Protein AF-A0A443YVJ6-F1 (afdb_monomer_lite)

Sequence (96 aa):
MKSNKISLTEYLKGGFAYGLGWLLAVGYVLAFVFAVVLIFCGYKFFTVAADQQLFWGVCFIVSLFVQVATKLWIFMLTNHNHVMHEIQQLKKNVKK

Secondary structure (DSSP, 8-state):
-------HHHHHHHHHHTTTHHHHHHHHHHHHHHHHHHHHHHHHHHHS-HHHHHHHHHHHHHHHHHHHHHHHHHHHHHHHHHHHHHHHHHHHHHT-

Structure (mmCIF, N/CA/C/O backbone):
data_AF-A0A443YVJ6-F1
#
_entry.id   AF-A0A443YVJ6-F1
#
loop_
_atom_site.group_PDB
_atom_site.id
_atom_site.type_symbol
_atom_site.label_atom_id
_atom_site.label_alt_id
_atom_site.label_comp_id
_atom_site.label_asym_id
_atom_site.label_entity_id
_atom_site.label_seq_id
_atom_site.pdbx_PDB_ins_code
_atom_site.Cartn_x
_atom_site.Cartn_y
_atom_site.Cartn_z
_atom_site.occupancy
_atom_site.B_iso_or_equiv
_atom_site.auth_seq_id
_atom_site.auth_comp_id
_atom_site.auth_asym_id
_atom_site.auth_atom_id
_atom_site.pdbx_PDB_model_num
ATOM 1 N N . MET A 1 1 ? -2.972 -3.990 39.175 1.00 37.28 1 MET A N 1
ATOM 2 C CA . MET A 1 1 ? -2.959 -3.370 37.833 1.00 37.28 1 MET A CA 1
ATOM 3 C C . MET A 1 1 ? -2.511 -4.436 36.834 1.00 37.28 1 MET A C 1
ATOM 5 O O . MET A 1 1 ? -1.323 -4.705 36.728 1.00 37.28 1 MET A O 1
ATOM 9 N N . LYS A 1 2 ? -3.451 -5.181 36.231 1.00 38.03 2 LYS A N 1
ATOM 10 C CA . LYS A 1 2 ? -3.116 -6.283 35.313 1.00 38.03 2 LYS A CA 1
ATOM 11 C C . LYS A 1 2 ? -2.669 -5.640 33.999 1.00 38.03 2 LYS A C 1
ATOM 13 O O . LYS A 1 2 ? -3.503 -5.075 33.301 1.00 38.03 2 LYS A O 1
ATOM 18 N N . SER A 1 3 ? -1.366 -5.655 33.712 1.00 45.78 3 SER A N 1
ATOM 19 C CA . SER A 1 3 ? -0.839 -5.258 32.403 1.00 45.78 3 SER A CA 1
ATOM 20 C C . SER A 1 3 ? -1.353 -6.273 31.386 1.00 45.78 3 SER A C 1
ATOM 22 O O . SER A 1 3 ? -0.804 -7.366 31.233 1.00 45.78 3 SER A O 1
ATOM 24 N N . ASN A 1 4 ? -2.513 -5.968 30.806 1.00 50.59 4 ASN A N 1
ATOM 25 C CA . ASN A 1 4 ? -3.086 -6.740 29.725 1.00 50.59 4 ASN A CA 1
ATOM 26 C C . ASN A 1 4 ? -2.200 -6.466 28.512 1.00 50.59 4 ASN A C 1
ATOM 28 O O . ASN A 1 4 ? -2.270 -5.391 27.920 1.00 50.59 4 ASN A O 1
ATOM 32 N N . LYS A 1 5 ? -1.296 -7.400 28.208 1.00 51.66 5 LYS A N 1
ATOM 33 C CA . LYS A 1 5 ? -0.547 -7.396 26.955 1.00 51.66 5 LYS A CA 1
ATOM 34 C C . LYS A 1 5 ? -1.551 -7.696 25.857 1.00 51.66 5 LYS A C 1
ATOM 36 O O . LYS A 1 5 ? -1.694 -8.848 25.465 1.00 51.66 5 LYS A O 1
ATOM 41 N N . ILE A 1 6 ? -2.276 -6.665 25.429 1.00 59.88 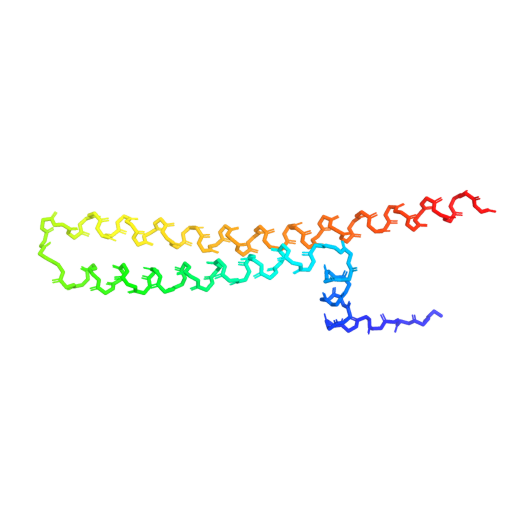6 ILE A N 1
ATOM 42 C CA . ILE A 1 6 ? -3.177 -6.751 24.291 1.00 59.88 6 ILE A CA 1
ATOM 43 C C . ILE A 1 6 ? -2.294 -7.219 23.134 1.00 59.88 6 ILE A C 1
ATOM 45 O O . ILE A 1 6 ? -1.356 -6.534 22.713 1.00 59.88 6 ILE A O 1
ATOM 49 N N . SER A 1 7 ? -2.518 -8.460 22.718 1.00 65.06 7 SER A N 1
ATOM 50 C CA . SER A 1 7 ? -1.705 -9.096 21.692 1.00 65.06 7 SER A CA 1
ATOM 51 C C . SER A 1 7 ? -1.867 -8.310 20.392 1.00 65.06 7 SER A C 1
ATOM 53 O O . SER A 1 7 ? -2.957 -7.816 20.104 1.00 65.06 7 SER A O 1
ATOM 55 N N . LEU A 1 8 ? -0.822 -8.217 19.566 1.00 61.84 8 LEU A N 1
ATOM 56 C CA . LEU A 1 8 ? -0.919 -7.614 18.226 1.00 61.84 8 LEU A CA 1
ATOM 57 C C . LEU A 1 8 ? -2.101 -8.196 17.439 1.00 61.84 8 LEU A C 1
ATOM 59 O O . LEU A 1 8 ? -2.809 -7.480 16.738 1.00 61.84 8 LEU A O 1
ATOM 63 N N . THR A 1 9 ? -2.367 -9.487 17.628 1.00 66.50 9 THR A N 1
ATOM 64 C CA . THR A 1 9 ? -3.533 -10.164 17.065 1.00 66.50 9 THR A CA 1
ATOM 65 C C . THR A 1 9 ? -4.864 -9.680 17.639 1.00 66.50 9 THR A C 1
ATOM 67 O O . THR A 1 9 ? -5.820 -9.600 16.880 1.00 66.50 9 THR A O 1
ATOM 70 N N . GLU A 1 10 ? -4.959 -9.308 18.918 1.00 63.59 10 GLU A N 1
ATOM 71 C CA . GLU A 1 10 ? -6.164 -8.686 19.492 1.00 63.59 10 GLU A CA 1
ATOM 72 C C . GLU A 1 10 ? -6.365 -7.247 19.009 1.00 63.59 10 GLU A C 1
ATOM 74 O O . GLU A 1 10 ? -7.495 -6.881 18.696 1.00 63.59 10 GLU A O 1
ATOM 79 N N . TYR A 1 11 ? -5.295 -6.456 18.866 1.00 63.75 11 TYR A N 1
ATOM 80 C CA . TYR A 1 11 ? -5.369 -5.124 18.246 1.00 63.75 11 TYR A CA 1
ATOM 81 C C . TYR A 1 11 ? -5.872 -5.207 16.803 1.00 63.75 11 TYR A C 1
ATOM 83 O O . TYR A 1 11 ? -6.799 -4.493 16.415 1.00 63.75 11 TYR A O 1
ATOM 91 N N . LEU A 1 12 ? -5.293 -6.116 16.015 1.00 62.94 12 LEU A N 1
ATOM 92 C CA . LEU A 1 12 ? -5.700 -6.349 14.632 1.00 62.94 12 LEU A CA 1
ATOM 93 C C . LEU A 1 12 ? -7.142 -6.862 14.564 1.00 62.94 12 LEU A C 1
ATOM 95 O O . LEU A 1 12 ? -7.944 -6.349 13.788 1.00 62.94 12 LEU A O 1
ATOM 99 N N . LYS A 1 13 ? -7.516 -7.814 15.425 1.00 63.50 13 LYS A N 1
ATOM 100 C CA . LYS A 1 13 ? -8.883 -8.349 15.491 1.00 63.50 13 LYS A CA 1
ATOM 101 C C . LYS A 1 13 ? -9.894 -7.285 15.931 1.00 63.50 13 LYS A C 1
ATOM 103 O O . LYS A 1 13 ? -11.005 -7.277 15.412 1.00 63.50 13 LYS A O 1
ATOM 108 N N . GLY A 1 14 ? -9.502 -6.351 16.799 1.00 61.31 14 GLY A N 1
ATOM 109 C CA . GLY A 1 14 ? -10.290 -5.169 17.158 1.00 61.31 14 GLY A CA 1
ATOM 110 C C . GLY A 1 14 ? -10.543 -4.236 15.969 1.00 61.31 14 GLY A C 1
ATOM 111 O O . GLY A 1 14 ? -11.666 -3.769 15.795 1.00 61.31 14 GLY A O 1
ATOM 112 N N . GLY A 1 15 ? -9.549 -4.044 15.094 1.00 57.75 15 GLY A N 1
ATOM 113 C CA . GLY A 1 15 ? -9.719 -3.323 13.824 1.00 57.75 15 GLY A CA 1
ATOM 114 C C . GLY A 1 15 ? -10.678 -4.017 12.845 1.00 57.75 15 GLY A C 1
ATOM 115 O O . GLY A 1 15 ? -11.422 -3.347 12.130 1.00 57.75 15 GLY A O 1
ATOM 116 N N . PHE A 1 16 ? -10.717 -5.354 12.853 1.00 58.12 16 PHE A N 1
ATOM 117 C CA . PHE A 1 16 ? -11.632 -6.151 12.026 1.00 58.12 16 PHE A CA 1
ATOM 118 C C . PHE A 1 16 ? -13.058 -6.274 12.596 1.00 58.12 16 PHE A C 1
ATOM 120 O O . PHE A 1 16 ? -14.003 -6.426 11.823 1.00 58.12 16 PHE A O 1
ATOM 127 N N . ALA A 1 17 ? -13.237 -6.199 13.918 1.00 55.78 17 ALA A N 1
ATOM 128 C CA . ALA A 1 17 ? -14.504 -6.501 14.595 1.00 55.78 17 ALA A CA 1
ATOM 129 C C . ALA A 1 17 ? -15.584 -5.403 14.486 1.00 55.78 17 ALA A C 1
ATOM 131 O O . ALA A 1 17 ? -16.762 -5.696 14.666 1.00 55.78 17 ALA A O 1
ATOM 132 N N . TYR A 1 18 ? -15.219 -4.158 14.167 1.00 55.41 18 TYR A N 1
ATOM 133 C CA . TYR A 1 18 ? -16.136 -3.006 14.181 1.00 55.41 18 TYR A CA 1
ATOM 134 C C . TYR A 1 18 ? -16.607 -2.565 12.781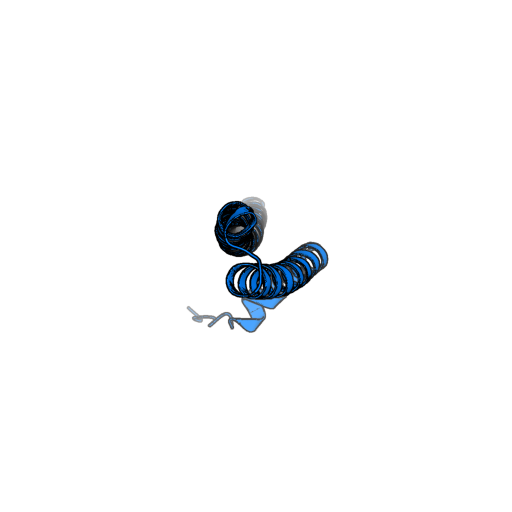 1.00 55.41 18 TYR A C 1
ATOM 136 O O . TYR A 1 18 ? -16.638 -1.380 12.464 1.00 55.41 18 TYR A O 1
ATOM 144 N N . GLY A 1 19 ? -16.946 -3.514 11.901 1.00 57.81 19 GLY A N 1
ATOM 145 C CA . GLY A 1 19 ? -17.554 -3.233 10.586 1.00 57.81 19 GLY A CA 1
ATOM 146 C C . GLY A 1 19 ? -16.607 -2.675 9.511 1.00 57.81 19 GLY A C 1
ATOM 147 O O . GLY A 1 19 ? -16.915 -2.760 8.326 1.00 57.81 19 GLY A O 1
ATOM 148 N N . LEU A 1 20 ? -15.419 -2.191 9.892 1.00 64.19 20 LEU A N 1
ATOM 149 C CA . LEU A 1 20 ? -14.367 -1.744 8.969 1.00 64.19 20 LEU A CA 1
ATOM 150 C C . LEU A 1 20 ? -13.381 -2.843 8.548 1.00 64.19 20 LEU A C 1
ATOM 152 O O . LEU A 1 20 ? -12.516 -2.584 7.713 1.00 64.19 20 LEU A O 1
ATOM 156 N N . GLY A 1 21 ? -13.516 -4.074 9.053 1.00 67.62 21 GLY A N 1
ATOM 157 C CA . GLY A 1 21 ? -12.669 -5.199 8.637 1.00 67.62 21 GLY A CA 1
ATOM 158 C C . GLY A 1 21 ? -12.719 -5.466 7.131 1.00 67.62 21 GLY A C 1
ATOM 159 O O . GLY A 1 21 ? -11.696 -5.765 6.520 1.00 67.62 21 GLY A O 1
ATOM 160 N N . TRP A 1 22 ? -13.883 -5.258 6.510 1.00 69.88 22 TRP A N 1
ATOM 161 C CA . TRP A 1 22 ? -14.023 -5.301 5.054 1.00 69.88 22 TRP A CA 1
ATOM 162 C C . TRP A 1 22 ? -13.232 -4.182 4.362 1.00 69.88 22 TRP A C 1
ATOM 164 O O . TRP A 1 22 ? -12.544 -4.434 3.380 1.00 69.88 22 TRP A O 1
ATOM 174 N N . LEU A 1 23 ? -13.261 -2.958 4.900 1.00 77.12 23 LEU A N 1
ATOM 175 C CA . LEU A 1 23 ? -12.536 -1.817 4.333 1.00 77.12 23 LEU A CA 1
ATOM 176 C C . LEU A 1 23 ? -11.012 -1.991 4.451 1.00 77.12 23 LEU A C 1
ATOM 178 O O . LEU A 1 23 ? -10.277 -1.675 3.517 1.00 77.12 23 LEU A O 1
ATOM 182 N N . LEU A 1 24 ? -10.544 -2.568 5.562 1.00 77.25 24 LEU A N 1
ATOM 183 C CA . LEU A 1 24 ? -9.151 -2.983 5.735 1.00 77.25 24 LEU A CA 1
ATOM 184 C C . LEU A 1 24 ? -8.766 -4.086 4.741 1.00 77.25 24 LEU A C 1
ATOM 186 O O . LEU A 1 24 ? -7.720 -3.980 4.103 1.00 77.25 24 LEU A O 1
ATOM 190 N N . ALA A 1 25 ? -9.609 -5.107 4.558 1.00 79.44 25 ALA A N 1
ATOM 191 C CA . ALA A 1 25 ? -9.375 -6.165 3.574 1.00 79.44 25 ALA A CA 1
ATOM 192 C C . ALA A 1 25 ? -9.267 -5.602 2.146 1.00 79.44 25 ALA A C 1
ATOM 194 O O . ALA A 1 25 ? -8.332 -5.947 1.425 1.00 79.44 25 ALA A O 1
ATOM 195 N N . VAL A 1 26 ? -10.151 -4.671 1.767 1.00 83.19 26 VAL A N 1
ATOM 196 C CA . VAL A 1 26 ? -10.077 -3.948 0.486 1.00 83.19 26 VAL A CA 1
ATOM 197 C C . VAL A 1 26 ? -8.764 -3.171 0.370 1.00 83.19 26 VAL A C 1
ATOM 199 O O . VAL A 1 26 ? -8.110 -3.245 -0.668 1.00 83.19 26 VAL A O 1
ATOM 202 N N . GLY A 1 27 ? -8.328 -2.485 1.431 1.00 82.50 27 GLY A N 1
ATOM 203 C CA . GLY A 1 27 ? -7.040 -1.784 1.458 1.00 82.50 27 GLY A CA 1
ATOM 204 C C . GLY A 1 27 ? -5.840 -2.711 1.234 1.00 82.50 27 GLY A C 1
ATOM 205 O O . GLY A 1 27 ? -4.937 -2.373 0.469 1.00 82.50 27 GLY A O 1
ATOM 206 N N . TYR A 1 28 ? -5.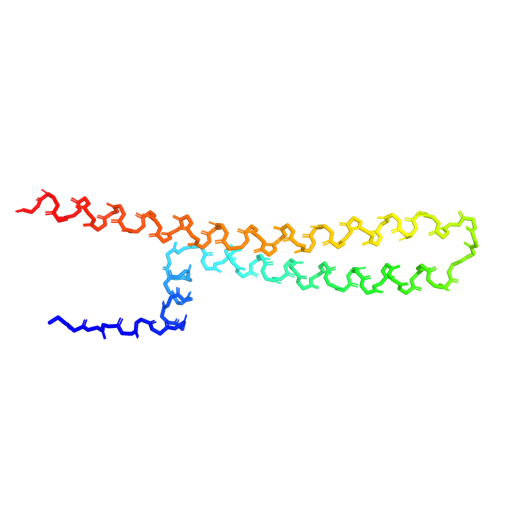845 -3.904 1.834 1.00 82.69 28 TYR A N 1
ATOM 207 C CA . TYR A 1 28 ? -4.796 -4.909 1.626 1.00 82.69 28 TYR A CA 1
ATOM 208 C C . TYR A 1 28 ? -4.800 -5.491 0.209 1.00 82.69 28 TYR A C 1
ATOM 210 O O . TYR A 1 28 ? -3.734 -5.634 -0.393 1.00 82.69 28 TYR A O 1
ATOM 218 N N . VAL A 1 29 ? -5.978 -5.788 -0.348 1.00 86.69 29 VAL A N 1
ATOM 219 C CA . VAL A 1 29 ? -6.109 -6.234 -1.745 1.00 86.69 29 VAL A CA 1
ATOM 220 C C . VAL A 1 29 ? -5.595 -5.152 -2.693 1.00 86.69 29 VAL A C 1
ATOM 222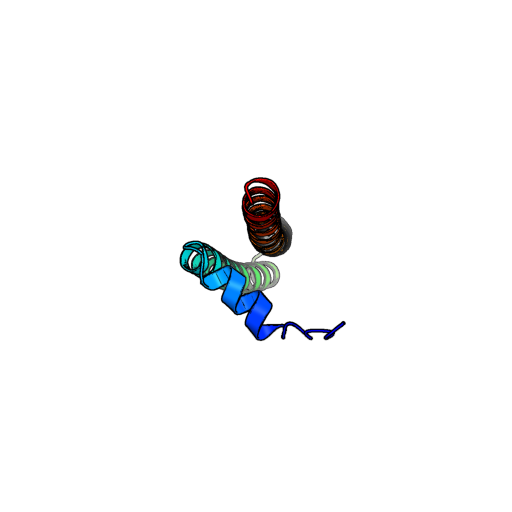 O O . VAL A 1 29 ? -4.820 -5.445 -3.601 1.00 86.69 29 VAL A O 1
ATOM 225 N N . LEU A 1 30 ? -5.954 -3.891 -2.447 1.00 83.69 30 LEU A N 1
ATOM 226 C CA . LEU A 1 30 ? -5.498 -2.761 -3.249 1.00 83.69 30 LEU A CA 1
ATOM 227 C C . LEU A 1 30 ? -3.973 -2.592 -3.172 1.00 83.69 30 LEU A C 1
ATOM 229 O O . LEU A 1 30 ? -3.325 -2.429 -4.205 1.00 83.69 30 LEU A O 1
ATOM 233 N N . ALA A 1 31 ? -3.380 -2.713 -1.980 1.00 84.94 31 ALA A N 1
ATOM 234 C CA . ALA A 1 31 ? -1.928 -2.677 -1.802 1.00 84.94 31 ALA A CA 1
ATOM 235 C C . ALA A 1 31 ? -1.218 -3.795 -2.585 1.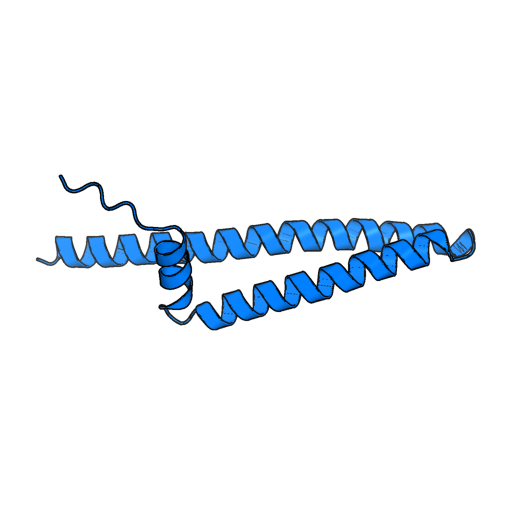00 84.94 31 ALA A C 1
ATOM 237 O O . ALA A 1 31 ? -0.173 -3.555 -3.197 1.00 84.94 31 ALA A O 1
ATOM 238 N N . PHE A 1 32 ? -1.802 -4.998 -2.617 1.00 88.12 32 PHE A N 1
ATOM 239 C CA . PHE A 1 32 ? -1.286 -6.115 -3.407 1.00 88.12 32 PHE A CA 1
ATOM 240 C C . PHE A 1 32 ? -1.365 -5.835 -4.914 1.00 88.12 32 PHE A C 1
ATOM 242 O O . PHE A 1 32 ? -0.372 -5.997 -5.621 1.00 88.12 32 PHE A O 1
ATOM 249 N N . VAL A 1 33 ? -2.503 -5.334 -5.404 1.00 88.19 33 VAL A N 1
ATOM 250 C CA . VAL A 1 33 ? -2.677 -4.955 -6.817 1.00 88.19 33 VAL A CA 1
ATOM 251 C C . VAL A 1 33 ? -1.656 -3.895 -7.229 1.00 88.19 33 VAL A C 1
ATOM 253 O O . VAL A 1 33 ? -0.954 -4.071 -8.226 1.00 88.19 33 VAL A O 1
ATOM 256 N N . PHE A 1 34 ? -1.491 -2.833 -6.438 1.00 85.25 34 PHE A N 1
ATOM 257 C CA . PHE A 1 34 ? -0.484 -1.813 -6.727 1.00 85.25 34 PHE A CA 1
ATOM 258 C C . PHE A 1 34 ? 0.942 -2.376 -6.703 1.00 85.25 34 PHE A C 1
ATOM 260 O O . PHE A 1 34 ? 1.821 -1.804 -7.341 1.00 85.25 34 PHE A O 1
ATOM 267 N N . ALA A 1 35 ? 1.218 -3.451 -5.957 1.00 86.62 35 ALA A N 1
ATOM 268 C CA . ALA A 1 35 ? 2.568 -4.008 -5.859 1.00 86.62 35 ALA A CA 1
ATOM 269 C C . ALA A 1 35 ? 2.914 -4.737 -7.158 1.00 86.62 35 ALA A C 1
ATOM 271 O O . ALA A 1 35 ? 4.006 -4.570 -7.698 1.00 86.62 35 ALA A O 1
ATOM 272 N N . VAL A 1 36 ? 1.938 -5.458 -7.712 1.00 88.25 36 VAL A N 1
ATOM 273 C CA . VAL A 1 36 ? 2.037 -6.067 -9.041 1.00 88.25 36 VAL A CA 1
ATOM 274 C C . VAL A 1 36 ? 2.215 -4.993 -10.119 1.00 88.25 36 VAL A C 1
ATOM 276 O O . VAL A 1 36 ? 3.091 -5.129 -10.971 1.00 88.25 36 VAL A O 1
ATOM 279 N N . VAL A 1 37 ? 1.451 -3.895 -10.054 1.00 85.00 37 VAL A N 1
ATOM 280 C CA . VAL A 1 37 ? 1.591 -2.759 -10.988 1.00 85.00 37 VAL A CA 1
ATOM 281 C C . VAL A 1 37 ? 2.988 -2.143 -10.916 1.00 85.00 37 VAL A C 1
ATOM 283 O O . VAL A 1 37 ? 3.571 -1.824 -11.950 1.00 85.00 37 VAL A O 1
ATOM 286 N N . LEU A 1 38 ? 3.556 -2.022 -9.718 1.00 82.75 38 LEU A N 1
ATOM 287 C CA . LEU A 1 38 ? 4.894 -1.472 -9.512 1.00 82.75 38 LEU A CA 1
ATOM 288 C C . LEU A 1 38 ? 5.976 -2.352 -10.150 1.00 82.75 38 LEU A C 1
ATOM 290 O O . LEU A 1 38 ? 6.843 -1.847 -10.864 1.00 82.75 38 LEU A O 1
ATOM 294 N N . ILE A 1 39 ? 5.884 -3.671 -9.957 1.00 84.62 39 ILE A N 1
ATOM 295 C CA . ILE A 1 39 ? 6.788 -4.645 -10.588 1.00 84.62 39 ILE A CA 1
ATOM 296 C C . ILE A 1 39 ? 6.652 -4.588 -12.115 1.00 84.62 39 ILE A C 1
ATOM 298 O O . ILE A 1 39 ? 7.659 -4.567 -12.825 1.00 84.62 39 ILE A O 1
ATOM 302 N N . PHE A 1 40 ? 5.424 -4.502 -12.632 1.00 84.00 40 PHE A N 1
ATOM 303 C CA . PHE A 1 40 ? 5.169 -4.397 -14.069 1.00 84.00 40 PHE A CA 1
ATOM 304 C C . PHE A 1 40 ? 5.734 -3.102 -14.671 1.00 84.00 40 PHE A C 1
ATOM 306 O O . PHE A 1 40 ? 6.358 -3.128 -15.734 1.00 84.00 40 PHE A O 1
ATOM 313 N N . CYS A 1 41 ? 5.568 -1.976 -13.976 1.00 80.69 41 CYS A N 1
ATOM 314 C CA . CYS A 1 41 ? 6.094 -0.685 -14.405 1.00 80.69 41 CYS A CA 1
ATOM 315 C C . CYS A 1 41 ? 7.629 -0.675 -14.398 1.00 80.69 41 CYS A C 1
ATOM 317 O O . CYS A 1 41 ? 8.242 -0.180 -15.342 1.00 80.69 41 CYS A O 1
ATOM 319 N N . GLY A 1 42 ? 8.249 -1.296 -13.388 1.00 78.56 42 GLY A N 1
ATOM 320 C CA . GLY A 1 42 ? 9.696 -1.506 -13.344 1.00 78.56 42 GLY A CA 1
ATOM 321 C C . GLY A 1 42 ? 10.188 -2.365 -14.512 1.00 78.56 42 GLY A C 1
ATOM 322 O O . GLY A 1 42 ? 11.126 -1.983 -15.204 1.00 78.56 42 GLY A O 1
ATOM 323 N N . TYR A 1 43 ? 9.513 -3.480 -14.807 1.00 82.31 43 TYR A N 1
ATOM 324 C CA . TYR A 1 43 ? 9.868 -4.346 -15.937 1.00 82.31 43 TYR A CA 1
ATOM 325 C C . TYR A 1 43 ? 9.792 -3.616 -17.288 1.00 82.31 43 TYR A C 1
ATOM 327 O O . TYR A 1 43 ? 10.696 -3.727 -18.122 1.00 82.31 43 TYR A O 1
ATOM 335 N N . LYS A 1 44 ? 8.734 -2.824 -17.500 1.00 80.44 44 LYS A N 1
ATOM 336 C CA . LYS A 1 44 ? 8.572 -2.009 -18.709 1.00 80.44 44 LYS A CA 1
ATOM 337 C C . LYS A 1 44 ? 9.608 -0.889 -18.802 1.00 80.44 44 LYS A C 1
ATOM 339 O O . LYS A 1 44 ? 10.112 -0.653 -19.893 1.00 80.44 44 LYS A O 1
ATOM 344 N N . PHE A 1 45 ? 9.999 -0.276 -17.687 1.00 77.81 45 PHE A N 1
ATOM 345 C CA . PHE A 1 45 ? 11.060 0.733 -17.672 1.00 77.81 45 PHE A CA 1
ATOM 346 C C . PHE A 1 45 ? 12.402 0.202 -18.205 1.00 77.81 45 PHE A C 1
ATOM 348 O O . PHE A 1 45 ? 13.076 0.910 -18.945 1.00 77.81 45 PHE A O 1
ATOM 355 N N . PHE A 1 46 ? 12.768 -1.045 -17.888 1.00 75.94 46 PHE A N 1
ATOM 356 C CA . PHE A 1 46 ? 14.016 -1.653 -18.375 1.00 75.94 46 PHE A CA 1
ATOM 357 C C . PHE A 1 46 ? 13.931 -2.224 -19.798 1.00 75.94 46 PHE A C 1
ATOM 359 O O . PHE A 1 46 ? 14.963 -2.424 -20.430 1.00 75.94 46 PHE A O 1
ATOM 366 N N . THR A 1 47 ? 12.727 -2.512 -20.298 1.00 80.75 47 THR A N 1
ATOM 367 C CA . THR A 1 47 ? 12.535 -3.236 -21.571 1.00 80.75 47 THR A CA 1
ATOM 368 C C . THR A 1 47 ? 12.206 -2.311 -22.749 1.00 80.75 47 THR A C 1
ATOM 370 O O . THR A 1 47 ? 12.367 -2.697 -23.904 1.00 80.75 47 THR A O 1
ATOM 373 N N . VAL A 1 48 ? 11.696 -1.106 -22.493 1.00 83.00 48 VAL A N 1
ATOM 374 C CA . VAL A 1 48 ? 11.174 -0.217 -23.541 1.00 83.00 48 VAL A CA 1
ATOM 375 C C . VAL A 1 48 ? 12.274 0.697 -24.110 1.00 83.00 48 VAL A C 1
ATOM 377 O O . VAL A 1 48 ? 13.233 1.039 -23.427 1.00 83.00 48 VAL A O 1
ATOM 380 N N . ALA A 1 49 ? 12.128 1.093 -25.381 1.00 77.94 49 ALA A N 1
ATOM 381 C CA . ALA A 1 49 ? 13.022 2.026 -26.067 1.00 77.94 49 ALA A CA 1
ATOM 382 C C . ALA A 1 49 ? 13.136 3.386 -25.346 1.00 77.94 49 ALA A C 1
ATOM 384 O O . ALA A 1 49 ? 12.188 3.843 -24.702 1.00 77.94 49 ALA A O 1
ATOM 385 N N . ALA A 1 50 ? 14.282 4.055 -25.520 1.00 75.12 50 ALA A N 1
ATOM 386 C CA . ALA A 1 50 ? 14.660 5.280 -24.805 1.00 75.12 50 ALA A CA 1
ATOM 387 C C . ALA A 1 50 ? 13.602 6.402 -24.852 1.00 75.12 50 ALA A C 1
ATOM 389 O O . ALA A 1 50 ? 13.440 7.131 -23.878 1.00 75.12 50 ALA A O 1
ATOM 390 N N . ASP A 1 51 ? 12.841 6.499 -25.945 1.00 79.19 51 ASP A N 1
ATOM 391 C CA . ASP A 1 51 ? 11.794 7.510 -26.141 1.00 79.19 51 ASP A CA 1
ATOM 392 C C . ASP A 1 51 ? 10.643 7.400 -25.118 1.00 79.19 51 ASP A C 1
ATOM 394 O O . ASP A 1 51 ? 10.136 8.396 -24.609 1.00 79.19 51 ASP A O 1
ATOM 398 N N . GLN A 1 52 ? 10.271 6.182 -24.713 1.00 80.25 52 GLN A N 1
ATOM 399 C CA . GLN A 1 52 ? 9.194 5.970 -23.734 1.00 80.25 52 GLN A CA 1
ATOM 400 C C . GLN A 1 52 ? 9.710 5.698 -22.316 1.00 80.25 52 GLN A C 1
ATOM 402 O O . GLN A 1 52 ? 8.919 5.593 -21.375 1.00 80.25 52 GLN A O 1
ATOM 407 N N . GLN A 1 53 ? 11.026 5.600 -22.131 1.00 79.4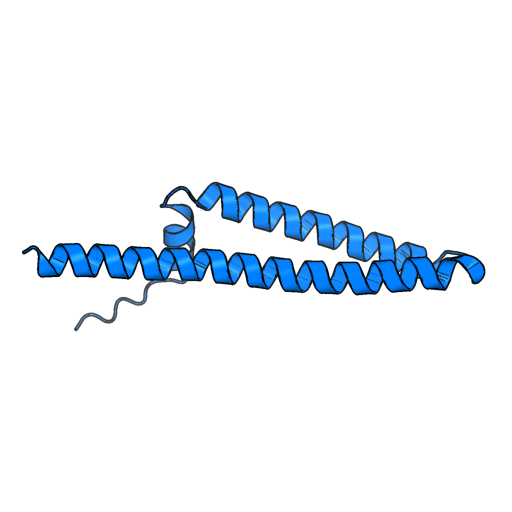4 53 GLN A N 1
ATOM 408 C CA . GLN A 1 53 ? 11.640 5.276 -20.845 1.00 79.44 53 GLN A CA 1
ATOM 409 C C . GLN A 1 53 ? 11.302 6.317 -19.761 1.00 79.44 53 GLN A C 1
ATOM 411 O O . GLN A 1 53 ? 11.026 5.949 -18.618 1.00 79.44 53 GLN A O 1
ATOM 416 N N . LEU A 1 54 ? 11.227 7.605 -20.120 1.00 83.38 54 LEU A N 1
ATOM 417 C CA . LEU A 1 54 ? 10.815 8.682 -19.207 1.00 83.38 54 LEU A CA 1
ATOM 418 C C . LEU A 1 54 ? 9.386 8.493 -18.681 1.00 83.38 54 LEU A C 1
ATOM 420 O O . LEU A 1 54 ? 9.155 8.619 -17.479 1.00 83.38 54 LEU A O 1
ATOM 424 N N . PHE A 1 55 ? 8.440 8.144 -19.555 1.00 82.31 55 PHE A N 1
ATOM 425 C CA . PHE A 1 55 ? 7.044 7.918 -19.173 1.00 82.31 55 PHE A CA 1
ATOM 426 C C . PHE A 1 55 ? 6.922 6.766 -18.167 1.00 82.31 55 PHE A C 1
ATOM 428 O O . PHE A 1 55 ? 6.340 6.929 -17.093 1.00 82.31 55 PHE A O 1
ATOM 435 N N . TRP A 1 56 ? 7.553 5.627 -18.466 1.00 81.19 56 TRP A N 1
ATOM 436 C CA . TRP A 1 56 ? 7.556 4.468 -17.569 1.00 81.19 56 TRP A CA 1
ATOM 437 C C . TRP A 1 56 ? 8.297 4.740 -16.252 1.00 81.19 56 TRP A C 1
ATOM 439 O O . TRP A 1 56 ? 7.891 4.227 -15.209 1.00 81.19 56 TRP A O 1
ATOM 449 N N . GLY A 1 57 ? 9.327 5.591 -16.270 1.00 82.06 57 GLY A N 1
ATOM 450 C CA . GLY A 1 57 ? 10.043 6.022 -15.068 1.00 82.06 57 GLY A CA 1
ATOM 451 C C . GLY A 1 57 ? 9.176 6.879 -14.144 1.00 82.06 57 GLY A C 1
ATOM 452 O O . GLY A 1 57 ? 9.116 6.629 -12.940 1.00 82.06 57 GLY A O 1
ATOM 453 N N . VAL A 1 58 ? 8.436 7.843 -14.700 1.00 87.50 58 VAL A N 1
ATOM 454 C CA . VAL A 1 58 ? 7.488 8.663 -13.928 1.00 87.50 58 VAL A CA 1
ATOM 455 C C . VAL A 1 58 ? 6.356 7.799 -13.371 1.00 87.50 58 VAL A C 1
ATOM 457 O O . VAL A 1 58 ? 6.051 7.895 -12.182 1.00 87.50 58 VAL A O 1
ATOM 460 N N . CYS A 1 59 ? 5.778 6.902 -14.177 1.00 84.19 59 CYS A N 1
ATOM 461 C CA . CYS A 1 59 ? 4.764 5.956 -13.704 1.00 84.19 59 CYS A CA 1
ATOM 462 C C . CYS A 1 59 ? 5.284 5.074 -12.556 1.00 84.19 59 CYS A C 1
ATOM 464 O O . CYS A 1 59 ? 4.556 4.837 -11.589 1.00 84.19 59 CYS A O 1
ATOM 466 N N . PHE A 1 60 ? 6.549 4.647 -12.612 1.00 84.81 60 PHE A N 1
ATOM 467 C CA . PHE A 1 60 ? 7.171 3.861 -11.549 1.00 84.81 60 PHE A CA 1
ATOM 468 C C . PHE A 1 60 ? 7.273 4.661 -10.244 1.00 84.81 60 PHE A C 1
ATOM 470 O O . PHE A 1 60 ? 6.824 4.190 -9.197 1.00 84.81 60 PHE A O 1
ATOM 477 N N . ILE A 1 61 ? 7.765 5.902 -10.304 1.00 87.62 61 ILE A N 1
ATOM 478 C CA . ILE A 1 61 ? 7.856 6.789 -9.134 1.00 87.62 61 ILE A CA 1
ATOM 479 C C . ILE A 1 61 ? 6.467 7.061 -8.545 1.00 87.62 61 ILE A C 1
ATOM 481 O O . ILE A 1 61 ? 6.271 6.910 -7.340 1.00 87.62 61 ILE A O 1
ATOM 485 N N . VAL A 1 62 ? 5.479 7.400 -9.376 1.00 89.12 62 VAL A N 1
ATOM 486 C CA . VAL A 1 62 ? 4.102 7.638 -8.913 1.00 89.12 62 VAL A CA 1
ATOM 487 C C . VAL A 1 62 ? 3.536 6.393 -8.226 1.00 89.12 62 VAL A C 1
ATOM 489 O O . VAL A 1 62 ? 2.949 6.501 -7.150 1.00 89.12 62 VAL A O 1
ATOM 492 N N . SER A 1 63 ? 3.769 5.199 -8.780 1.00 85.94 63 SER A N 1
ATOM 493 C CA . SER A 1 63 ? 3.317 3.949 -8.159 1.00 85.94 63 SER A CA 1
ATOM 494 C C . SER A 1 63 ? 3.960 3.693 -6.786 1.00 85.94 63 SER A C 1
ATOM 496 O O . SER A 1 63 ? 3.273 3.222 -5.878 1.00 85.94 63 SER A O 1
ATOM 498 N N . LEU A 1 64 ? 5.229 4.082 -6.584 1.00 85.94 64 LEU A N 1
ATOM 499 C CA . LEU A 1 64 ? 5.889 4.032 -5.271 1.00 85.94 64 LEU A CA 1
ATOM 500 C C . LEU A 1 64 ? 5.212 4.969 -4.263 1.00 85.94 64 LEU A C 1
ATOM 502 O O . LEU A 1 64 ? 4.961 4.571 -3.125 1.00 85.94 64 LEU A O 1
ATOM 506 N N . PHE A 1 65 ? 4.865 6.191 -4.672 1.00 91.06 65 PHE A N 1
ATOM 507 C CA . PHE A 1 65 ? 4.141 7.125 -3.804 1.00 91.06 65 PHE A CA 1
ATOM 508 C C . PHE A 1 65 ? 2.760 6.597 -3.417 1.00 91.06 65 PHE A C 1
ATOM 510 O O . PHE A 1 65 ? 2.386 6.663 -2.245 1.00 91.06 65 PHE A O 1
ATOM 517 N N . VAL A 1 66 ? 2.021 6.018 -4.367 1.00 88.50 66 VAL A N 1
ATOM 518 C CA . VAL A 1 66 ? 0.702 5.432 -4.087 1.00 88.50 66 VAL A CA 1
ATOM 519 C C . VAL A 1 66 ? 0.812 4.239 -3.131 1.00 88.50 66 VAL A C 1
ATOM 521 O O . VAL A 1 66 ? -0.018 4.098 -2.232 1.00 88.50 66 VAL A O 1
ATOM 524 N N . GLN A 1 67 ? 1.864 3.425 -3.242 1.00 86.56 67 GLN A N 1
ATOM 525 C CA . GLN A 1 67 ? 2.156 2.354 -2.283 1.00 86.56 67 GLN A CA 1
ATOM 526 C C . GLN A 1 67 ? 2.375 2.873 -0.855 1.00 86.56 67 GLN A C 1
ATOM 528 O O . GLN A 1 67 ? 1.774 2.362 0.096 1.00 86.56 67 GLN A O 1
ATOM 533 N N . VAL A 1 68 ? 3.195 3.915 -0.691 1.00 90.00 68 VAL A N 1
ATOM 534 C CA . VAL A 1 68 ? 3.449 4.531 0.623 1.00 90.00 68 VAL A CA 1
ATOM 535 C C . VAL A 1 68 ? 2.174 5.161 1.187 1.00 90.00 68 VAL A C 1
ATOM 537 O O . VAL A 1 68 ? 1.835 4.930 2.350 1.00 90.00 68 VAL A O 1
ATOM 540 N N . ALA A 1 69 ? 1.428 5.892 0.356 1.00 90.88 69 ALA A N 1
ATOM 541 C CA . ALA A 1 69 ? 0.167 6.516 0.740 1.00 90.88 69 ALA A CA 1
ATOM 542 C C . ALA A 1 69 ? -0.879 5.477 1.171 1.00 90.88 69 ALA A C 1
ATOM 544 O O . ALA A 1 69 ? -1.559 5.676 2.175 1.00 90.88 69 ALA A O 1
ATOM 545 N N . THR A 1 70 ? -0.957 4.338 0.476 1.00 87.19 70 THR A N 1
ATOM 546 C CA . THR A 1 70 ? -1.882 3.242 0.813 1.00 87.19 70 THR A CA 1
ATOM 547 C C . THR A 1 70 ? -1.564 2.660 2.190 1.00 87.19 70 THR A C 1
ATOM 549 O O . THR A 1 70 ? -2.465 2.511 3.016 1.00 87.19 70 THR A O 1
ATOM 552 N N . LYS A 1 71 ? -0.285 2.397 2.495 1.00 85.38 71 LYS A N 1
ATOM 553 C CA . LYS A 1 71 ? 0.125 1.939 3.836 1.00 85.38 71 LYS A CA 1
ATOM 554 C C . LYS A 1 71 ? -0.214 2.955 4.926 1.00 85.38 71 LYS A C 1
ATOM 556 O O . LYS A 1 71 ? -0.728 2.570 5.976 1.00 85.38 71 LYS A O 1
ATOM 561 N N . LEU A 1 72 ? 0.057 4.236 4.676 1.00 89.69 72 LEU A N 1
ATOM 562 C CA . LEU A 1 72 ? -0.242 5.304 5.630 1.00 89.69 72 LEU A CA 1
ATOM 563 C C . LEU A 1 72 ? -1.752 5.446 5.865 1.00 89.69 72 LEU A C 1
ATOM 565 O O . LEU A 1 72 ? -2.184 5.611 7.004 1.00 89.69 72 LEU A O 1
ATOM 569 N N . TRP A 1 73 ? -2.555 5.322 4.810 1.00 87.44 73 TRP A N 1
ATOM 570 C CA . TRP A 1 73 ? -4.010 5.355 4.899 1.00 87.44 73 TRP A CA 1
ATOM 571 C C . TRP A 1 73 ? -4.562 4.197 5.738 1.00 87.44 73 TRP A C 1
ATOM 573 O O . TRP A 1 73 ? -5.358 4.439 6.642 1.00 87.44 73 TRP A O 1
ATOM 583 N N . ILE A 1 74 ? -4.086 2.964 5.524 1.00 83.62 74 ILE A N 1
ATOM 584 C CA . ILE A 1 74 ? -4.474 1.790 6.331 1.00 83.62 74 ILE A CA 1
ATOM 585 C C . ILE A 1 74 ? -4.145 2.011 7.816 1.00 83.62 74 ILE A C 1
ATOM 587 O O . ILE A 1 74 ? -4.961 1.711 8.695 1.00 83.62 74 ILE A O 1
ATOM 591 N N . PHE A 1 75 ? -2.968 2.571 8.109 1.00 83.94 75 PHE A N 1
ATOM 592 C CA . PHE A 1 75 ? -2.574 2.902 9.477 1.00 83.94 75 PHE A CA 1
ATOM 593 C C . PHE A 1 75 ? -3.489 3.969 10.092 1.00 83.94 75 PHE A C 1
ATOM 595 O O . PHE A 1 75 ? -3.988 3.795 11.204 1.00 83.94 75 PHE A O 1
ATOM 602 N N . MET A 1 76 ? -3.771 5.042 9.354 1.00 86.56 76 MET A N 1
ATOM 603 C CA . MET A 1 76 ? -4.637 6.130 9.810 1.00 86.56 76 MET A CA 1
ATOM 604 C C . MET A 1 76 ? -6.079 5.668 10.035 1.00 86.56 76 MET A C 1
ATOM 606 O O . MET A 1 76 ? -6.690 6.045 11.033 1.00 86.56 76 MET A O 1
ATOM 610 N N . LEU A 1 77 ? -6.599 4.812 9.156 1.00 84.44 77 LEU A N 1
ATOM 611 C CA . LEU A 1 77 ? -7.920 4.201 9.283 1.00 84.44 77 LEU A CA 1
ATOM 612 C C . LEU A 1 77 ? -8.020 3.361 10.563 1.00 84.44 77 LEU A C 1
ATOM 614 O O . LEU A 1 77 ? -8.991 3.460 11.313 1.00 84.44 77 LEU A O 1
ATOM 618 N N . THR A 1 78 ? -6.978 2.578 10.846 1.00 81.75 78 THR A N 1
ATOM 619 C CA . THR A 1 78 ? -6.887 1.766 12.068 1.00 81.75 78 THR A CA 1
ATOM 620 C C . THR A 1 78 ? -6.815 2.647 13.317 1.00 81.75 78 THR A C 1
ATOM 622 O O . THR A 1 78 ? -7.530 2.403 14.290 1.00 81.75 78 THR A O 1
ATOM 625 N N . ASN A 1 79 ? -5.999 3.703 13.282 1.00 84.38 79 ASN A N 1
ATOM 626 C CA . ASN A 1 79 ? -5.851 4.644 14.391 1.00 84.38 79 ASN A CA 1
ATOM 627 C C . ASN A 1 79 ? -7.149 5.417 14.674 1.00 84.38 79 ASN A C 1
ATOM 629 O O . ASN A 1 79 ? -7.556 5.540 15.827 1.00 84.38 79 ASN A O 1
ATOM 633 N N . HIS A 1 80 ? -7.838 5.888 13.632 1.00 84.06 80 HIS A N 1
ATOM 634 C CA . HIS A 1 80 ? -9.123 6.577 13.766 1.00 84.06 80 HIS A CA 1
ATOM 635 C C . HIS A 1 80 ? -10.161 5.704 14.485 1.00 84.06 80 HIS A C 1
ATOM 637 O O . HIS A 1 80 ? -10.833 6.165 15.410 1.00 84.06 80 HIS A O 1
ATOM 643 N N . ASN A 1 81 ? -10.237 4.422 14.120 1.00 80.06 81 ASN A N 1
ATOM 644 C CA . ASN A 1 81 ? -11.126 3.466 14.778 1.00 80.06 81 ASN A CA 1
ATOM 645 C C . ASN A 1 81 ? -10.757 3.243 16.250 1.00 80.06 81 ASN A C 1
ATOM 647 O O . ASN A 1 81 ? -11.646 3.168 17.099 1.00 80.06 81 ASN A O 1
ATOM 651 N N . HIS A 1 82 ? -9.460 3.162 16.561 1.00 80.88 82 HIS A N 1
ATOM 652 C CA . HIS A 1 82 ? -8.983 2.998 17.934 1.00 80.88 82 HIS A CA 1
ATOM 653 C C . HIS A 1 82 ? -9.410 4.175 18.822 1.00 80.88 82 HIS A C 1
ATOM 655 O O . HIS A 1 82 ? -10.035 3.973 19.862 1.00 80.88 82 HIS A O 1
ATOM 661 N N . VAL A 1 83 ? -9.167 5.405 18.360 1.00 84.88 83 VAL A N 1
ATOM 662 C CA . VAL A 1 83 ? -9.543 6.635 19.075 1.00 84.88 83 VAL A CA 1
ATOM 663 C C . VAL A 1 83 ? -11.059 6.723 19.272 1.00 84.88 83 VAL A C 1
ATOM 665 O O . VAL A 1 83 ? -11.530 7.052 20.361 1.00 84.88 83 VAL A O 1
ATOM 668 N N . MET A 1 84 ? -11.849 6.389 18.247 1.00 82.25 84 MET A N 1
ATOM 669 C CA . MET A 1 84 ? -13.311 6.415 18.348 1.00 82.25 84 MET A CA 1
ATOM 670 C C . MET A 1 84 ? -13.828 5.452 19.424 1.00 82.25 84 MET A C 1
ATOM 672 O O . MET A 1 84 ? -14.753 5.780 20.172 1.00 82.25 84 MET A O 1
ATOM 676 N N . HIS A 1 85 ? -13.212 4.277 19.532 1.00 80.38 85 HIS A N 1
ATOM 677 C CA . HIS A 1 85 ? -13.556 3.291 20.545 1.00 80.38 85 HIS A CA 1
ATOM 678 C C . HIS A 1 85 ? -13.210 3.774 21.959 1.00 80.38 85 HIS A C 1
ATOM 680 O O . HIS A 1 85 ? -14.044 3.662 22.861 1.00 80.38 85 HIS A O 1
ATOM 686 N N . GLU A 1 86 ? -12.036 4.378 22.157 1.00 85.56 86 GLU A N 1
ATOM 687 C CA . GLU A 1 86 ? -11.677 4.985 23.444 1.00 85.56 86 GLU A CA 1
ATOM 688 C C . GLU A 1 86 ? -12.677 6.075 23.853 1.00 85.56 86 GLU A C 1
ATOM 690 O O . GLU A 1 86 ? -13.172 6.067 24.981 1.00 85.56 86 GLU A O 1
ATOM 695 N N . ILE A 1 87 ? -13.082 6.949 22.924 1.00 86.88 87 ILE A N 1
ATOM 696 C CA . ILE A 1 87 ? -14.097 7.984 23.181 1.00 86.88 87 ILE A CA 1
ATOM 697 C C . ILE A 1 87 ? -15.431 7.363 23.619 1.00 86.88 87 ILE A C 1
ATOM 699 O O . ILE A 1 87 ? -16.063 7.845 24.563 1.00 86.88 87 ILE A O 1
ATOM 703 N N . GLN A 1 88 ? -15.882 6.296 22.957 1.00 85.44 88 GLN A N 1
ATOM 704 C CA . GLN A 1 88 ? -17.124 5.608 23.321 1.00 85.44 88 GLN A CA 1
ATOM 705 C C . GLN A 1 88 ? -17.043 4.967 24.714 1.00 85.44 88 GLN A C 1
ATOM 707 O O . GLN A 1 88 ? -18.001 5.056 25.489 1.00 85.44 88 GLN A O 1
ATOM 712 N N . GLN A 1 89 ? -15.905 4.363 25.061 1.00 86.25 89 GLN A N 1
ATOM 713 C CA . GLN A 1 89 ? -15.677 3.803 26.394 1.00 86.25 89 GLN A CA 1
ATOM 714 C C . GLN A 1 89 ? -15.653 4.888 27.475 1.00 86.25 89 GLN A C 1
ATOM 716 O O . GLN A 1 89 ? -16.305 4.732 28.510 1.00 86.25 89 GLN A O 1
ATOM 721 N N . LEU A 1 90 ? -14.977 6.012 27.224 1.00 89.75 90 LEU A N 1
ATOM 722 C CA . LEU A 1 90 ? -14.970 7.165 28.126 1.00 89.75 90 LEU A CA 1
ATOM 723 C C . LEU A 1 90 ? -16.386 7.713 28.337 1.00 89.75 90 LEU A C 1
ATOM 725 O O . LEU A 1 90 ? -16.805 7.889 29.480 1.00 89.75 90 LEU A O 1
ATOM 729 N N . LYS A 1 91 ? -17.171 7.885 27.263 1.00 87.62 91 LYS A N 1
ATOM 730 C CA . LYS A 1 91 ? -18.586 8.288 27.362 1.00 87.62 91 LYS A CA 1
ATOM 731 C C . LYS A 1 91 ? -19.405 7.327 28.224 1.00 87.62 91 LYS A C 1
ATOM 733 O O . LYS A 1 91 ? -20.236 7.774 29.010 1.00 87.62 91 LYS A O 1
ATOM 738 N N . LYS A 1 92 ? -19.181 6.017 28.092 1.00 86.38 92 LYS A N 1
ATOM 739 C CA . LYS A 1 92 ? -19.874 4.998 28.893 1.00 86.38 92 LYS A CA 1
ATOM 740 C C . LYS A 1 92 ? -19.513 5.082 30.380 1.00 86.38 92 LYS A C 1
ATOM 742 O O . LYS A 1 92 ? -20.394 4.879 31.207 1.00 86.38 92 LYS A O 1
ATOM 747 N N . ASN A 1 93 ? -18.257 5.383 30.709 1.00 81.62 93 ASN A N 1
ATOM 748 C CA . ASN A 1 93 ? -17.796 5.520 32.094 1.00 81.62 93 ASN A CA 1
ATOM 749 C C . ASN A 1 93 ? -18.267 6.823 32.752 1.00 81.62 93 ASN A C 1
ATOM 751 O O . ASN A 1 93 ? -18.585 6.805 33.931 1.00 81.62 93 ASN A O 1
ATOM 755 N N . VAL A 1 94 ? -18.350 7.927 32.002 1.00 87.62 94 VAL A N 1
ATOM 756 C CA . VAL A 1 94 ? -18.859 9.217 32.511 1.00 87.62 94 VAL A CA 1
ATOM 757 C C . VAL A 1 94 ? -20.370 9.183 32.766 1.00 87.62 94 VAL A C 1
ATOM 759 O O . VAL A 1 94 ? -20.863 9.884 33.639 1.00 87.62 94 VAL A O 1
ATOM 762 N N . LYS A 1 95 ? -21.126 8.383 32.005 1.00 70.88 95 LYS A N 1
ATOM 763 C CA . LYS A 1 95 ? -22.585 8.250 32.163 1.00 70.88 95 LYS A CA 1
ATOM 764 C C . LYS A 1 95 ? -22.996 7.289 33.297 1.00 70.88 95 LYS A C 1
ATOM 766 O O . LYS A 1 95 ? -24.181 6.987 33.420 1.00 70.88 95 LYS A O 1
ATOM 771 N N . LYS A 1 96 ? -22.034 6.752 34.047 1.00 52.88 96 LYS A N 1
ATOM 772 C CA . LYS A 1 96 ? -22.224 5.763 35.110 1.00 52.88 96 LYS A CA 1
ATOM 773 C C . LYS A 1 96 ? -22.084 6.427 36.472 1.00 52.88 96 LYS A C 1
ATOM 775 O O . LYS A 1 96 ? -22.829 6.001 37.376 1.00 52.88 96 LYS A O 1
#

Organism: NCBI:txid2487740

Radius of gyration: 20.18 Å; chains: 1; bounding box: 37×19×64 Å

InterPro domains:
  IPR046659 Protein of unknown function DUF6768 [PF20556] (8-91)

pLDDT: mean 77.59, std 12.31, range [37.28, 91.06]

Foldseek 3Di:
DPPPPCDPVNLVVLCLVPPCVVVLVVLVVVLVVLVVVLVVLVVCLVVDDPVCNVVSVVVNVVSVVVNVVSVVVSVVSSVVSVVVVVVVVVVVVVVD